Protein AF-A0A6G2DQT2-F1 (afdb_monomer_lite)

Structure (mmCIF, N/CA/C/O backbone):
data_AF-A0A6G2DQT2-F1
#
_entry.id   AF-A0A6G2DQT2-F1
#
loop_
_atom_site.group_PDB
_atom_site.id
_atom_site.type_symbol
_atom_site.label_atom_id
_atom_site.label_alt_id
_atom_site.label_comp_id
_atom_site.label_asym_id
_atom_site.label_entity_id
_atom_site.label_seq_id
_atom_site.pdbx_PDB_ins_code
_atom_site.Cartn_x
_atom_site.Cartn_y
_atom_site.Cartn_z
_atom_site.occupancy
_atom_site.B_iso_or_equiv
_atom_site.auth_seq_id
_atom_site.auth_comp_id
_atom_site.auth_asym_id
_atom_site.auth_atom_id
_atom_site.pdbx_PDB_model_num
ATOM 1 N N . MET A 1 1 ? 24.638 3.615 -24.163 1.00 61.78 1 MET A N 1
ATOM 2 C CA . MET A 1 1 ? 24.239 4.246 -22.886 1.00 61.78 1 MET A CA 1
ATOM 3 C C . MET A 1 1 ? 23.496 3.223 -22.045 1.00 61.78 1 MET A C 1
ATOM 5 O O . MET A 1 1 ? 22.732 2.451 -22.609 1.00 61.78 1 MET A O 1
ATOM 9 N N . LEU A 1 2 ? 23.730 3.201 -20.732 1.00 69.00 2 LEU A N 1
ATOM 10 C CA . LEU A 1 2 ? 22.882 2.490 -19.772 1.00 69.00 2 LEU A CA 1
ATOM 11 C C . LEU A 1 2 ? 21.556 3.257 -19.663 1.00 69.00 2 LEU A C 1
ATOM 13 O O . LEU A 1 2 ? 21.494 4.261 -18.965 1.00 69.00 2 LEU A O 1
ATOM 17 N N . GLY A 1 3 ? 20.548 2.845 -20.431 1.00 84.25 3 GLY A N 1
ATOM 18 C CA . GLY A 1 3 ? 19.179 3.357 -20.320 1.00 84.25 3 GLY A CA 1
ATOM 19 C C . GLY A 1 3 ? 18.285 2.378 -19.564 1.00 84.25 3 GLY A C 1
ATOM 20 O O . GLY A 1 3 ? 18.596 1.184 -19.507 1.00 84.25 3 GLY A O 1
ATOM 21 N N . ASP A 1 4 ? 17.171 2.871 -19.025 1.00 85.25 4 ASP A N 1
ATOM 22 C CA . ASP A 1 4 ? 16.220 2.081 -18.230 1.00 85.25 4 ASP A CA 1
ATOM 23 C C . ASP A 1 4 ? 15.766 0.804 -18.954 1.00 85.25 4 ASP A C 1
ATOM 25 O O . ASP A 1 4 ? 15.750 -0.269 -18.354 1.00 85.25 4 ASP A O 1
ATOM 29 N N . ASP A 1 5 ? 15.519 0.870 -20.265 1.00 87.06 5 ASP A N 1
ATOM 30 C CA . ASP A 1 5 ? 15.121 -0.292 -21.073 1.00 87.06 5 ASP A CA 1
ATOM 31 C C . ASP A 1 5 ? 16.211 -1.374 -21.144 1.00 87.06 5 ASP A C 1
ATOM 33 O O . ASP A 1 5 ? 15.927 -2.573 -21.079 1.00 87.06 5 ASP A O 1
ATOM 37 N N . PHE A 1 6 ? 17.486 -0.976 -21.220 1.00 89.19 6 PHE A N 1
ATOM 38 C CA . PHE A 1 6 ? 18.606 -1.920 -21.195 1.00 89.19 6 PHE A CA 1
ATOM 39 C C . PHE A 1 6 ? 18.741 -2.581 -19.817 1.00 89.19 6 PHE A C 1
ATOM 41 O O . PHE A 1 6 ? 18.952 -3.793 -19.735 1.00 89.19 6 PHE A O 1
ATOM 48 N N . ILE A 1 7 ? 18.588 -1.802 -18.740 1.00 89.50 7 ILE A N 1
ATOM 49 C CA . ILE A 1 7 ? 18.637 -2.302 -17.360 1.00 89.50 7 ILE A CA 1
ATOM 50 C C . ILE A 1 7 ? 17.491 -3.286 -17.117 1.00 89.50 7 ILE A C 1
ATOM 52 O O . ILE A 1 7 ? 17.741 -4.402 -16.660 1.00 89.50 7 ILE A O 1
ATOM 56 N N . ILE A 1 8 ? 16.257 -2.927 -17.482 1.00 91.38 8 ILE A N 1
ATOM 57 C CA . ILE A 1 8 ? 15.085 -3.795 -17.326 1.00 91.38 8 ILE A CA 1
ATOM 58 C C . ILE A 1 8 ? 15.254 -5.079 -18.129 1.00 91.38 8 ILE A C 1
ATOM 60 O O . ILE A 1 8 ? 15.085 -6.164 -17.571 1.00 91.38 8 ILE A O 1
ATOM 64 N N . LYS A 1 9 ? 15.669 -4.999 -19.398 1.00 90.56 9 LYS A N 1
ATOM 65 C CA . LYS A 1 9 ? 15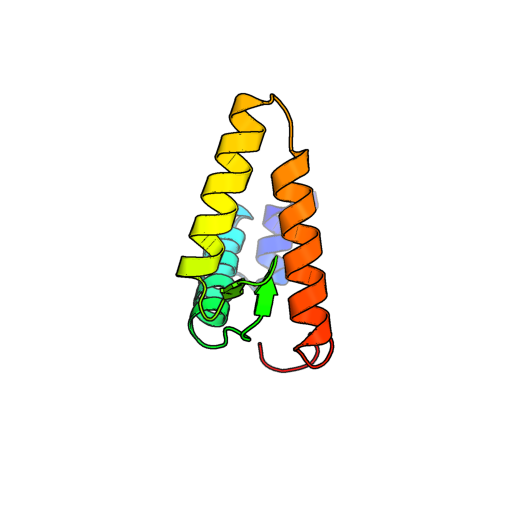.920 -6.191 -20.218 1.00 90.56 9 LYS A CA 1
ATOM 66 C C . LYS A 1 9 ? 16.994 -7.094 -19.616 1.00 90.56 9 LYS A C 1
ATOM 68 O O . LYS A 1 9 ? 16.848 -8.314 -19.648 1.00 90.56 9 LYS A O 1
ATOM 73 N N . LYS A 1 10 ? 18.058 -6.524 -19.044 1.00 91.88 10 LYS A N 1
ATOM 74 C CA . LYS A 1 10 ? 19.145 -7.299 -18.433 1.00 91.88 10 LYS A CA 1
ATOM 75 C C . LYS A 1 10 ? 18.727 -7.948 -17.111 1.00 91.88 10 LYS A C 1
ATOM 77 O O . LYS A 1 10 ? 18.924 -9.148 -16.953 1.00 91.88 10 LYS A O 1
ATOM 82 N N . VAL A 1 11 ? 18.148 -7.181 -16.187 1.00 90.25 11 VAL A N 1
ATOM 83 C CA . VAL A 1 11 ? 17.745 -7.651 -14.847 1.00 90.25 11 VAL A CA 1
ATOM 84 C C . VAL A 1 11 ? 16.579 -8.633 -14.926 1.00 90.25 11 VAL A C 1
ATOM 86 O O . VAL A 1 11 ? 16.535 -9.599 -14.171 1.00 90.25 11 VAL A O 1
ATOM 89 N N . SER A 1 12 ? 15.662 -8.439 -15.874 1.00 89.38 12 SER A N 1
ATOM 90 C CA . SER A 1 12 ? 14.547 -9.364 -16.099 1.00 89.38 12 SER A CA 1
ATOM 91 C C . SER A 1 12 ? 14.909 -10.593 -16.939 1.00 89.38 12 SER A C 1
ATOM 93 O O . SER A 1 12 ? 14.020 -11.372 -17.277 1.00 89.38 12 SER A O 1
ATOM 95 N N . ASN A 1 13 ? 16.183 -10.765 -17.311 1.00 92.19 13 ASN A N 1
ATOM 96 C CA . ASN A 1 13 ? 16.647 -11.819 -18.217 1.00 92.19 13 ASN A CA 1
ATOM 97 C C . ASN A 1 13 ? 15.814 -11.907 -19.515 1.00 92.19 13 ASN A C 1
ATOM 99 O O . ASN A 1 13 ? 15.433 -12.983 -19.968 1.00 92.19 13 ASN A O 1
ATOM 103 N N . GLY A 1 14 ? 15.476 -10.751 -20.087 1.00 90.81 14 GLY A N 1
ATOM 104 C CA . GLY A 1 14 ? 14.675 -10.637 -21.303 1.00 90.81 14 GLY A CA 1
ATOM 105 C C . GLY A 1 14 ? 13.162 -10.803 -21.127 1.00 90.81 14 GLY A C 1
ATOM 106 O O . GLY A 1 14 ? 12.457 -10.664 -22.122 1.00 90.81 14 GLY A O 1
ATOM 107 N N . ARG A 1 15 ? 12.643 -11.046 -19.909 1.00 92.94 15 ARG A N 1
ATOM 108 C CA . ARG A 1 15 ? 11.189 -11.144 -19.647 1.00 92.94 15 ARG A CA 1
ATOM 109 C C . ARG A 1 15 ? 10.453 -9.832 -19.935 1.00 92.94 15 ARG A C 1
ATOM 111 O O . ARG A 1 15 ? 9.302 -9.873 -20.355 1.00 92.94 15 ARG A O 1
ATOM 118 N N . PHE A 1 16 ? 11.103 -8.686 -19.732 1.00 93.69 16 PHE A N 1
ATOM 119 C CA . PHE A 1 16 ? 10.545 -7.363 -20.014 1.00 93.69 16 PHE A CA 1
ATOM 120 C C . PHE A 1 16 ? 11.516 -6.537 -20.856 1.00 93.69 16 PHE A C 1
ATOM 122 O O . PHE A 1 16 ? 12.732 -6.645 -20.702 1.00 93.69 16 PHE A O 1
ATOM 129 N N . THR A 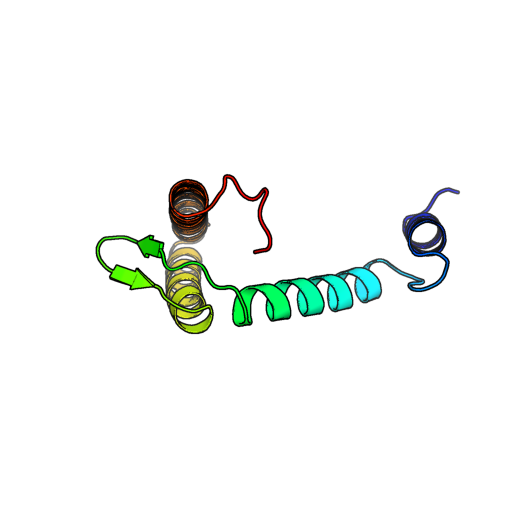1 17 ? 10.986 -5.696 -21.742 1.00 90.38 17 THR A N 1
ATOM 130 C CA . THR A 1 17 ? 11.785 -4.831 -22.629 1.00 90.38 17 THR A CA 1
ATOM 131 C C . THR A 1 17 ? 11.720 -3.356 -22.252 1.00 90.38 17 THR A C 1
ATOM 133 O O . THR A 1 17 ? 12.557 -2.592 -22.717 1.00 90.38 17 THR A O 1
ATOM 136 N N . ASN A 1 18 ? 10.761 -2.973 -21.407 1.00 89.38 18 ASN A N 1
ATOM 137 C CA . ASN A 1 18 ? 10.562 -1.614 -20.920 1.00 89.38 18 ASN A CA 1
ATOM 138 C C . ASN A 1 18 ? 10.022 -1.625 -19.479 1.00 89.38 18 ASN A C 1
ATOM 140 O O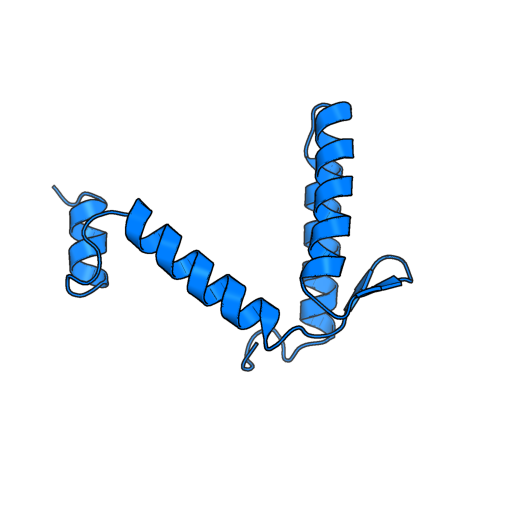 . ASN A 1 18 ? 9.522 -2.639 -18.977 1.00 89.38 18 ASN A O 1
ATOM 144 N N . LEU A 1 19 ? 10.121 -0.474 -18.814 1.00 88.25 19 LEU A N 1
ATOM 145 C CA . LEU A 1 19 ? 9.703 -0.302 -17.422 1.00 88.25 19 LEU A CA 1
ATOM 146 C C . LEU A 1 19 ? 8.183 -0.428 -17.217 1.00 88.25 19 LEU A C 1
ATOM 148 O O . LEU A 1 19 ? 7.743 -0.855 -16.149 1.00 88.25 19 LEU A O 1
ATOM 152 N N . GLU A 1 20 ? 7.377 -0.039 -18.204 1.00 90.38 20 GLU A N 1
ATOM 153 C CA . GLU A 1 20 ? 5.915 -0.041 -18.098 1.00 90.38 20 GLU A CA 1
ATOM 154 C C . GLU A 1 20 ? 5.358 -1.467 -17.998 1.00 90.38 20 GLU A C 1
ATOM 156 O O . GLU A 1 20 ? 4.550 -1.753 -17.111 1.00 90.38 20 GLU A O 1
ATOM 161 N N . ASP A 1 21 ? 5.834 -2.378 -18.845 1.00 91.44 21 ASP A N 1
ATOM 162 C CA . ASP A 1 21 ? 5.412 -3.780 -18.844 1.00 91.44 21 ASP A CA 1
ATOM 163 C C . ASP A 1 21 ? 5.842 -4.498 -17.566 1.00 91.44 21 ASP A C 1
ATOM 165 O O . ASP A 1 21 ? 5.050 -5.229 -16.965 1.00 91.44 21 ASP A O 1
ATOM 169 N N . TRP A 1 22 ? 7.062 -4.222 -17.091 1.00 91.31 22 TRP A N 1
ATOM 170 C CA . TRP A 1 22 ? 7.518 -4.722 -15.796 1.00 91.31 22 TRP A CA 1
ATOM 171 C C . TRP A 1 22 ? 6.616 -4.231 -14.652 1.00 91.31 22 TRP A C 1
ATOM 173 O O . TRP A 1 22 ? 6.179 -5.036 -13.830 1.00 91.31 22 TRP A O 1
ATOM 183 N N . LYS A 1 23 ? 6.270 -2.933 -14.619 1.00 90.69 23 LYS A N 1
ATOM 184 C CA . LYS A 1 23 ? 5.378 -2.360 -13.593 1.00 90.69 23 LYS A CA 1
ATOM 185 C C . LYS A 1 23 ? 3.995 -3.002 -13.618 1.00 90.69 23 LYS A C 1
ATOM 187 O O . LYS A 1 23 ? 3.482 -3.357 -12.560 1.00 90.69 23 LYS A O 1
ATOM 192 N N . LYS A 1 24 ? 3.385 -3.157 -14.799 1.00 92.75 24 LYS A N 1
ATOM 193 C CA . LYS A 1 24 ? 2.062 -3.790 -14.942 1.00 92.75 24 LYS A CA 1
ATOM 194 C C . LYS A 1 24 ? 2.055 -5.188 -14.337 1.00 92.75 24 LYS A C 1
ATOM 196 O O . LYS A 1 24 ? 1.137 -5.518 -13.592 1.00 92.75 24 LYS A O 1
ATOM 201 N N . GLU A 1 25 ? 3.072 -5.991 -14.632 1.00 91.81 25 GLU A N 1
ATOM 202 C CA . GLU A 1 25 ? 3.153 -7.357 -14.120 1.00 91.81 25 GLU A CA 1
ATOM 203 C C . GLU A 1 25 ? 3.449 -7.394 -12.617 1.00 91.81 25 GLU A C 1
ATOM 205 O O . GLU A 1 25 ? 2.758 -8.089 -11.875 1.00 91.81 25 GLU A O 1
ATOM 210 N N . TYR A 1 26 ? 4.380 -6.562 -12.141 1.00 89.38 26 TYR A N 1
ATOM 211 C CA . TYR A 1 26 ? 4.665 -6.417 -10.714 1.00 89.38 26 TYR A CA 1
ATOM 212 C C . TYR A 1 26 ? 3.410 -6.042 -9.913 1.00 89.38 26 TYR A C 1
ATOM 214 O O . TYR A 1 26 ? 3.106 -6.669 -8.899 1.00 89.38 26 TYR A O 1
ATOM 222 N N . TYR A 1 27 ? 2.625 -5.066 -10.383 1.00 90.19 27 TYR A N 1
ATOM 223 C CA . TYR A 1 27 ? 1.392 -4.670 -9.701 1.00 90.19 27 TYR A CA 1
ATOM 224 C C . TYR A 1 27 ? 0.320 -5.764 -9.718 1.00 90.19 27 TYR A C 1
ATOM 226 O O . TYR A 1 27 ? -0.407 -5.893 -8.733 1.00 90.19 27 TYR A O 1
ATOM 234 N N . LYS A 1 28 ? 0.226 -6.578 -10.780 1.00 91.69 28 LYS A N 1
ATOM 235 C CA . LYS A 1 28 ? -0.659 -7.756 -10.782 1.00 91.69 28 LYS A CA 1
ATOM 236 C C . LYS A 1 28 ? -0.232 -8.772 -9.726 1.00 91.69 28 LYS A C 1
ATOM 238 O O . LYS A 1 28 ? -1.082 -9.229 -8.968 1.00 91.69 28 LYS A O 1
ATOM 243 N N . GLU A 1 29 ? 1.059 -9.100 -9.656 1.00 88.50 29 GLU A N 1
ATOM 244 C CA . GLU A 1 29 ? 1.600 -10.048 -8.673 1.00 88.50 29 GLU A CA 1
ATOM 245 C C . GLU A 1 29 ? 1.370 -9.547 -7.235 1.00 88.50 29 GLU A C 1
ATOM 247 O O . GLU A 1 29 ? 0.879 -10.295 -6.389 1.00 88.50 29 GLU A O 1
ATOM 252 N N . VAL A 1 30 ? 1.642 -8.264 -6.964 1.00 87.19 30 VAL A N 1
ATOM 253 C CA . VAL A 1 30 ? 1.401 -7.635 -5.653 1.00 87.19 30 VAL A CA 1
ATOM 254 C C . VAL A 1 30 ? -0.085 -7.635 -5.293 1.00 87.19 30 VAL A C 1
ATOM 256 O O . VAL A 1 30 ? -0.440 -7.997 -4.172 1.00 87.19 30 VAL A O 1
ATOM 259 N N . LYS A 1 31 ? -0.966 -7.272 -6.235 1.00 86.31 31 LYS A N 1
ATOM 260 C CA . LYS A 1 31 ? -2.417 -7.286 -6.011 1.00 86.31 31 LYS A CA 1
ATOM 261 C C . LYS A 1 31 ? -2.913 -8.698 -5.687 1.00 86.31 31 LYS A C 1
ATOM 263 O O . LYS A 1 31 ? -3.636 -8.873 -4.713 1.00 86.31 31 LYS A O 1
ATOM 268 N N . ALA A 1 32 ? -2.483 -9.700 -6.453 1.00 87.50 32 ALA A N 1
ATOM 269 C CA . ALA A 1 32 ? -2.888 -11.087 -6.247 1.00 87.50 32 ALA A CA 1
ATOM 270 C C . ALA A 1 32 ? -2.439 -11.644 -4.883 1.00 87.50 32 ALA A C 1
ATOM 272 O O . ALA A 1 32 ? -3.173 -12.425 -4.278 1.00 87.50 32 ALA A O 1
ATOM 273 N N . LYS A 1 33 ? -1.261 -11.240 -4.382 1.00 82.38 33 LYS A N 1
ATOM 274 C CA . LYS A 1 33 ? -0.815 -11.565 -3.015 1.00 82.38 33 LYS A CA 1
ATOM 275 C C . LYS A 1 33 ? -1.704 -10.894 -1.970 1.00 82.38 33 LYS A C 1
ATOM 277 O O . LYS A 1 33 ? -2.272 -11.575 -1.123 1.00 82.38 33 LYS A O 1
ATOM 282 N N . GLY A 1 34 ? -1.928 -9.586 -2.113 1.00 78.50 34 GLY A N 1
ATOM 283 C CA . GLY A 1 34 ? -2.777 -8.815 -1.202 1.00 78.50 34 GLY A CA 1
ATOM 284 C C . GLY A 1 34 ? -4.231 -9.299 -1.125 1.00 78.50 34 GLY A C 1
ATOM 285 O O . GLY A 1 34 ? -4.865 -9.141 -0.088 1.00 78.50 34 GLY A O 1
ATOM 286 N N . GLU A 1 35 ? -4.763 -9.909 -2.186 1.00 81.88 35 GLU A N 1
ATOM 287 C CA . GLU A 1 35 ? -6.107 -10.508 -2.191 1.00 81.88 35 GLU A CA 1
ATOM 288 C C . GLU A 1 35 ? -6.166 -11.895 -1.522 1.00 81.88 35 GLU A C 1
ATOM 290 O O . GLU A 1 35 ? -7.227 -12.280 -1.036 1.00 81.88 35 GLU A O 1
ATOM 295 N N . LYS A 1 36 ? -5.055 -12.647 -1.474 1.00 81.06 36 LYS A N 1
ATOM 296 C CA . LYS A 1 36 ? -5.001 -14.012 -0.909 1.00 81.06 36 LYS A CA 1
ATOM 297 C C . LYS A 1 36 ? -4.503 -14.075 0.539 1.00 81.06 36 LYS A C 1
ATOM 299 O O . LYS A 1 36 ? -4.874 -15.006 1.246 1.00 81.06 36 LYS A O 1
ATOM 304 N N . GLY A 1 37 ? -3.669 -13.125 0.961 1.00 75.94 37 GLY A N 1
ATOM 305 C CA . GLY A 1 37 ? -2.967 -13.125 2.252 1.00 75.94 37 GLY A CA 1
ATOM 306 C C . GLY A 1 37 ? -3.274 -11.918 3.138 1.00 75.94 37 GLY A C 1
ATOM 307 O O . GLY A 1 37 ? -2.423 -11.501 3.918 1.00 75.94 37 GLY A O 1
ATOM 308 N N . PHE A 1 38 ? -4.457 -11.302 3.011 1.00 84.00 38 PHE A N 1
ATOM 309 C CA . PHE A 1 38 ? -4.744 -10.054 3.722 1.00 84.00 38 PHE A CA 1
ATOM 310 C C . PHE A 1 38 ? -4.748 -10.242 5.249 1.00 84.00 38 PHE A C 1
ATOM 312 O O . PHE A 1 38 ? -5.679 -10.802 5.828 1.00 84.00 38 PHE A O 1
ATOM 319 N N . THR A 1 39 ? -3.720 -9.715 5.914 1.00 88.06 39 THR A N 1
ATOM 320 C CA . THR A 1 39 ? -3.663 -9.631 7.375 1.00 88.06 39 THR A CA 1
ATOM 321 C C . THR A 1 39 ? -4.723 -8.660 7.873 1.00 88.06 39 THR A C 1
ATOM 323 O O . THR A 1 39 ? -4.693 -7.476 7.537 1.00 88.06 39 THR A O 1
ATOM 326 N N . ALA A 1 40 ? -5.643 -9.146 8.706 1.00 91.81 40 ALA A N 1
ATOM 327 C CA . ALA A 1 40 ? -6.650 -8.293 9.316 1.00 91.81 40 ALA A CA 1
ATOM 328 C C . ALA A 1 40 ? -5.989 -7.185 10.156 1.00 91.81 40 ALA A C 1
ATOM 330 O O . ALA A 1 40 ? -5.107 -7.436 10.984 1.00 91.81 40 ALA A O 1
ATOM 331 N N . ILE A 1 41 ? -6.435 -5.950 9.94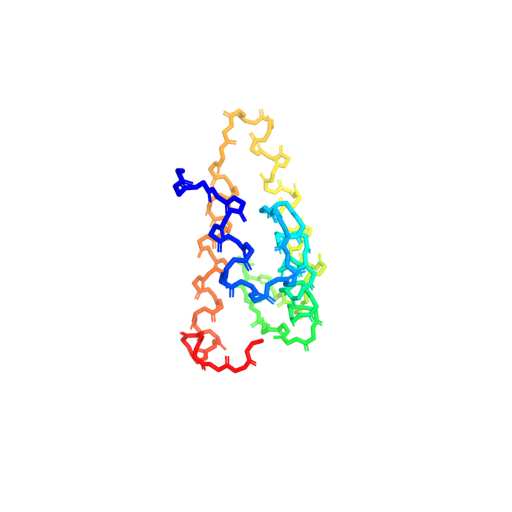9 1.00 93.62 41 ILE A N 1
ATOM 332 C CA . ILE A 1 41 ? -5.944 -4.758 10.646 1.00 93.62 41 ILE A CA 1
ATOM 333 C C . ILE A 1 41 ? -7.108 -3.962 11.217 1.00 93.62 41 ILE A C 1
ATOM 335 O O . ILE A 1 41 ? -8.238 -4.070 10.754 1.00 93.62 41 ILE A O 1
ATOM 339 N N . GLU A 1 42 ? -6.826 -3.138 12.217 1.00 95.25 42 GLU A N 1
ATOM 340 C CA . GLU A 1 42 ? -7.790 -2.184 12.753 1.00 95.25 42 GLU A CA 1
ATOM 341 C C . GLU A 1 42 ? -7.347 -0.768 12.395 1.00 95.25 42 GLU A C 1
ATOM 343 O O . GLU A 1 42 ? -6.192 -0.396 12.614 1.00 95.25 42 GLU A O 1
ATOM 348 N N . ILE A 1 43 ? -8.266 0.014 11.832 1.00 95.81 43 ILE A N 1
ATOM 349 C CA . ILE A 1 43 ? -8.055 1.414 11.468 1.00 95.81 43 ILE A CA 1
ATOM 350 C C . ILE A 1 43 ? -9.198 2.223 12.072 1.00 95.81 43 ILE A C 1
ATOM 352 O O . ILE A 1 43 ? -10.357 1.995 11.734 1.00 95.81 43 ILE A O 1
ATOM 356 N N . ASP A 1 44 ? -8.872 3.155 12.971 1.00 92.75 44 ASP A N 1
ATOM 357 C CA . ASP A 1 44 ? -9.835 4.051 13.629 1.00 92.75 44 ASP A CA 1
ATOM 358 C C . ASP A 1 44 ? -11.038 3.305 14.258 1.00 92.75 44 ASP A C 1
ATOM 360 O O . ASP A 1 44 ? -12.190 3.709 14.111 1.00 92.75 44 ASP A O 1
ATOM 364 N N . GLY A 1 45 ? -10.776 2.175 14.931 1.00 92.38 45 GLY A N 1
ATOM 365 C CA . GLY A 1 45 ? -11.799 1.340 15.578 1.00 92.38 45 GLY A CA 1
ATOM 366 C C . GLY A 1 45 ? -12.602 0.443 14.629 1.00 92.38 45 GLY A C 1
ATOM 367 O O . GLY A 1 45 ? -13.503 -0.267 15.072 1.00 92.38 45 GLY A O 1
ATOM 368 N N . LYS A 1 46 ? -12.295 0.447 13.324 1.00 94.19 46 LYS A N 1
ATOM 369 C CA . LYS A 1 46 ? -12.907 -0.440 12.331 1.00 94.19 46 LYS A CA 1
ATOM 370 C C . LYS A 1 46 ? -11.950 -1.564 11.946 1.00 94.19 46 LYS A C 1
ATOM 372 O O . LYS A 1 46 ? -10.830 -1.310 11.504 1.00 94.19 46 LYS A O 1
ATOM 377 N N . GLN A 1 47 ? -12.428 -2.802 12.033 1.00 95.88 47 GLN A N 1
ATOM 378 C CA . GLN A 1 47 ? -11.711 -3.956 11.501 1.00 95.88 47 GLN A CA 1
ATOM 379 C C . GLN A 1 47 ? -11.783 -3.968 9.967 1.00 95.88 47 GLN A C 1
ATOM 381 O O . GLN A 1 47 ? -12.855 -3.795 9.384 1.00 95.88 47 GLN A O 1
ATOM 386 N N . ILE A 1 48 ? -10.630 -4.165 9.335 1.00 95.38 48 ILE A N 1
ATOM 387 C CA . ILE A 1 48 ? -10.446 -4.308 7.893 1.00 95.38 48 ILE A CA 1
ATOM 388 C C . ILE A 1 48 ? -9.863 -5.692 7.651 1.00 95.38 48 ILE A C 1
ATOM 390 O O . ILE A 1 48 ? -8.800 -6.023 8.179 1.00 95.38 48 ILE A O 1
ATOM 394 N N . THR A 1 49 ? -10.565 -6.504 6.872 1.00 92.62 49 THR A N 1
ATOM 395 C CA . THR A 1 49 ? -10.249 -7.933 6.704 1.00 92.62 49 THR A CA 1
ATOM 396 C C . THR A 1 49 ? -9.870 -8.306 5.279 1.00 92.62 49 THR A C 1
ATOM 398 O O . THR A 1 49 ? -9.414 -9.419 5.035 1.00 92.62 49 THR A O 1
ATOM 401 N N . ASN A 1 50 ? -10.046 -7.388 4.329 1.00 91.12 50 ASN A N 1
ATOM 402 C CA . ASN A 1 50 ? -9.756 -7.632 2.925 1.00 91.12 50 ASN A CA 1
ATOM 403 C C . ASN A 1 50 ? -9.372 -6.347 2.179 1.00 91.12 50 ASN A C 1
ATOM 405 O O . ASN A 1 50 ? -9.586 -5.219 2.633 1.00 91.12 50 ASN A O 1
ATOM 409 N N . TYR A 1 51 ? -8.831 -6.539 0.976 1.00 89.81 51 TYR A N 1
ATOM 410 C CA . TYR A 1 51 ? -8.390 -5.452 0.108 1.00 89.81 51 TYR A CA 1
ATOM 411 C C . TYR A 1 51 ? -9.531 -4.516 -0.332 1.00 89.81 51 TYR A C 1
ATOM 413 O O . TYR A 1 51 ? -9.315 -3.311 -0.460 1.00 89.81 51 TYR A O 1
ATOM 421 N N . ALA A 1 52 ? -10.746 -5.031 -0.550 1.00 91.44 52 ALA A N 1
ATOM 422 C CA . ALA A 1 52 ? -11.874 -4.219 -1.012 1.00 91.44 52 ALA A CA 1
ATOM 423 C C . ALA A 1 52 ? -12.300 -3.183 0.042 1.00 91.44 52 ALA A C 1
ATOM 425 O O . ALA A 1 52 ? -12.503 -2.013 -0.282 1.00 91.44 52 ALA A O 1
ATOM 426 N N . GLU A 1 53 ? -12.355 -3.580 1.313 1.00 94.25 53 GLU A N 1
ATOM 427 C CA . GLU A 1 53 ? -12.612 -2.675 2.438 1.00 94.25 53 GLU A CA 1
ATOM 428 C C . GLU A 1 53 ? -11.527 -1.607 2.575 1.00 94.25 53 GLU A C 1
ATOM 430 O O . GLU A 1 53 ? -11.840 -0.431 2.785 1.00 94.25 53 GLU A O 1
ATOM 435 N N . LEU A 1 54 ? -10.259 -1.998 2.412 1.00 93.50 54 LEU A N 1
ATOM 436 C CA . LEU A 1 54 ? -9.136 -1.065 2.426 1.00 93.50 54 LEU A CA 1
ATOM 437 C C . LEU A 1 54 ? -9.237 -0.051 1.277 1.00 93.50 54 LEU A C 1
ATOM 439 O O . LEU A 1 54 ? -9.026 1.143 1.490 1.00 93.50 54 LEU A O 1
ATOM 443 N N . LYS A 1 55 ? -9.608 -0.504 0.072 1.00 93.88 55 LYS A N 1
ATOM 444 C CA . LYS A 1 55 ? -9.791 0.365 -1.096 1.00 93.88 55 LYS A CA 1
ATOM 445 C C . LYS A 1 55 ? -10.847 1.439 -0.837 1.00 93.88 55 LYS A C 1
ATOM 447 O O . LYS A 1 55 ? -10.596 2.599 -1.138 1.00 93.88 55 LYS A O 1
ATOM 452 N N . VAL A 1 56 ? -11.974 1.090 -0.215 1.00 96.00 56 VAL A N 1
ATOM 453 C CA . VAL A 1 56 ? -13.031 2.061 0.124 1.00 96.00 56 VAL A CA 1
ATOM 454 C C . VAL A 1 56 ? -12.517 3.169 1.053 1.00 96.00 56 VAL A C 1
ATOM 456 O O . VAL A 1 56 ? -12.931 4.320 0.921 1.00 96.00 56 VAL A O 1
ATOM 459 N N . LEU A 1 57 ? -11.610 2.859 1.988 1.00 96.44 57 LEU A N 1
ATOM 460 C CA . LEU A 1 57 ? -10.987 3.886 2.834 1.00 96.44 57 LEU A CA 1
ATOM 461 C C . LEU A 1 57 ? -10.083 4.818 2.020 1.00 96.44 57 LEU A C 1
ATOM 463 O O . LEU A 1 57 ? -10.108 6.031 2.227 1.00 96.44 57 LEU A O 1
ATOM 467 N N . PHE A 1 58 ? -9.310 4.258 1.088 1.00 96.69 58 PHE A N 1
ATOM 468 C CA . PHE A 1 58 ? -8.449 5.037 0.203 1.00 96.69 58 PHE A CA 1
ATOM 469 C C . PHE A 1 58 ? -9.237 5.924 -0.755 1.00 96.69 58 PHE A C 1
ATOM 471 O O . PHE A 1 58 ? -8.877 7.087 -0.898 1.00 96.69 58 PHE A O 1
ATOM 478 N N . ASP A 1 59 ? -10.317 5.416 -1.351 1.00 97.81 59 ASP A N 1
ATOM 479 C CA . ASP A 1 59 ? -11.187 6.197 -2.235 1.00 97.81 59 ASP A CA 1
ATOM 480 C C . ASP A 1 59 ? -11.698 7.451 -1.498 1.00 97.81 59 ASP A C 1
ATOM 482 O O . ASP A 1 59 ? -11.523 8.568 -1.979 1.00 97.81 59 ASP A O 1
ATOM 486 N N . LYS A 1 60 ? -12.184 7.294 -0.257 1.00 96.94 60 LYS A N 1
ATOM 487 C CA . LYS A 1 60 ? -12.626 8.419 0.588 1.00 96.94 60 LYS A CA 1
ATOM 488 C C . LYS A 1 60 ? -11.505 9.396 0.944 1.00 96.94 60 LYS A C 1
ATOM 490 O O . LYS A 1 60 ? -11.724 10.605 0.971 1.00 96.94 60 LYS A O 1
ATOM 495 N N . ALA A 1 61 ? -10.313 8.888 1.261 1.00 97.00 61 ALA A N 1
ATOM 496 C CA . ALA A 1 61 ? -9.170 9.736 1.593 1.00 97.00 61 ALA A CA 1
ATOM 497 C C . ALA A 1 61 ? -8.718 10.569 0.383 1.00 97.00 61 ALA A C 1
ATOM 499 O O . ALA A 1 61 ? -8.427 11.753 0.541 1.00 97.00 61 ALA A O 1
ATOM 500 N N . VAL A 1 62 ? -8.722 9.971 -0.813 1.00 97.56 62 VAL A N 1
ATOM 501 C CA . VAL A 1 62 ? -8.395 10.645 -2.076 1.00 97.56 62 VAL A CA 1
ATOM 502 C C . VAL A 1 62 ? -9.455 11.681 -2.438 1.00 97.56 62 VAL A C 1
ATOM 504 O O . VAL A 1 62 ? -9.094 12.787 -2.822 1.00 97.56 62 VAL A O 1
ATOM 507 N N . GLU A 1 63 ? -10.743 11.373 -2.283 1.00 97.88 63 GLU A N 1
ATOM 508 C CA . GLU A 1 63 ? -11.827 12.342 -2.505 1.00 97.88 63 GLU A CA 1
ATOM 509 C C . GLU A 1 63 ? -11.694 13.567 -1.588 1.00 97.88 63 GLU A C 1
ATOM 511 O O . GLU A 1 63 ? -11.809 14.705 -2.048 1.00 97.88 63 GLU A O 1
ATOM 516 N N . ALA A 1 64 ? -11.389 13.352 -0.304 1.00 97.19 64 ALA A N 1
ATOM 517 C CA . ALA A 1 64 ? -11.171 14.437 0.651 1.00 97.19 64 ALA A CA 1
ATOM 518 C C . ALA A 1 64 ? -9.936 15.286 0.303 1.00 97.19 64 ALA A C 1
ATOM 520 O O . ALA A 1 64 ? -9.976 16.513 0.384 1.00 97.19 64 ALA A O 1
ATOM 521 N N . ASP A 1 65 ? -8.846 14.637 -0.102 1.00 97.81 65 ASP A N 1
ATOM 522 C CA . ASP A 1 65 ? -7.614 15.294 -0.540 1.00 97.81 65 ASP A CA 1
ATOM 523 C C . ASP A 1 65 ? -7.812 16.093 -1.837 1.00 97.81 65 ASP A C 1
ATOM 525 O O . ASP A 1 65 ? -7.326 17.220 -1.947 1.00 97.81 65 ASP A O 1
ATOM 529 N N . LEU A 1 66 ? -8.584 15.554 -2.787 1.00 96.81 66 LEU A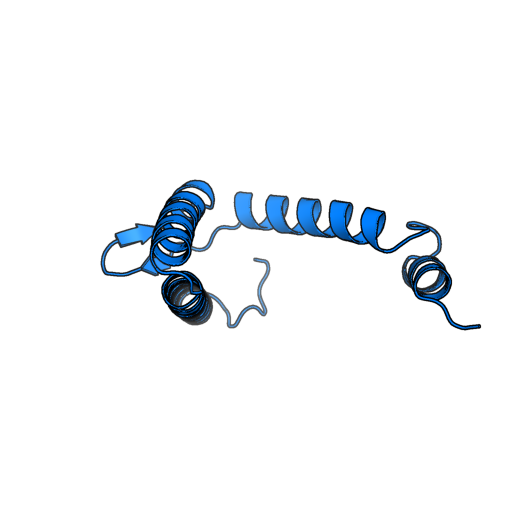 N 1
ATOM 530 C CA . LEU A 1 66 ? -8.939 16.226 -4.035 1.00 96.81 66 LEU A CA 1
ATOM 531 C C . LEU A 1 66 ? -9.775 17.484 -3.773 1.00 96.81 66 LEU A C 1
ATOM 533 O O . LEU A 1 66 ? -9.491 18.533 -4.347 1.00 96.81 66 LEU A O 1
ATOM 537 N N . ALA A 1 67 ? -10.764 17.401 -2.878 1.00 96.56 67 ALA A N 1
ATOM 538 C CA . ALA A 1 67 ? -11.580 18.548 -2.483 1.00 96.56 67 ALA A CA 1
ATOM 539 C C . ALA A 1 67 ? -10.775 19.614 -1.714 1.00 96.56 67 ALA A C 1
ATOM 541 O O . ALA A 1 67 ? -11.061 20.804 -1.823 1.00 96.56 67 ALA A O 1
ATOM 542 N N . GLY A 1 68 ? -9.774 19.189 -0.938 1.00 92.88 68 GLY A N 1
ATOM 543 C CA . GLY A 1 68 ? -8.922 20.065 -0.131 1.00 92.88 68 GLY A CA 1
ATOM 544 C C . GLY A 1 68 ? -7.668 20.597 -0.835 1.00 92.88 68 GLY A C 1
ATOM 545 O O . GLY A 1 68 ? -6.976 21.431 -0.258 1.00 92.88 68 GLY A O 1
ATOM 546 N N . GLY A 1 69 ? -7.350 20.123 -2.045 1.00 92.31 69 GLY A N 1
ATOM 547 C CA . GLY A 1 69 ? -6.152 20.526 -2.791 1.00 92.31 69 GLY A CA 1
ATOM 548 C C . GLY A 1 69 ? -4.832 20.040 -2.176 1.00 92.31 69 GLY A C 1
ATOM 549 O O . GLY A 1 69 ? -3.835 20.761 -2.213 1.00 92.31 69 GLY A O 1
ATOM 550 N N . GLY A 1 70 ? -4.808 18.840 -1.589 1.00 93.31 70 GLY A N 1
ATOM 551 C CA . GLY A 1 70 ? -3.633 18.302 -0.894 1.00 93.3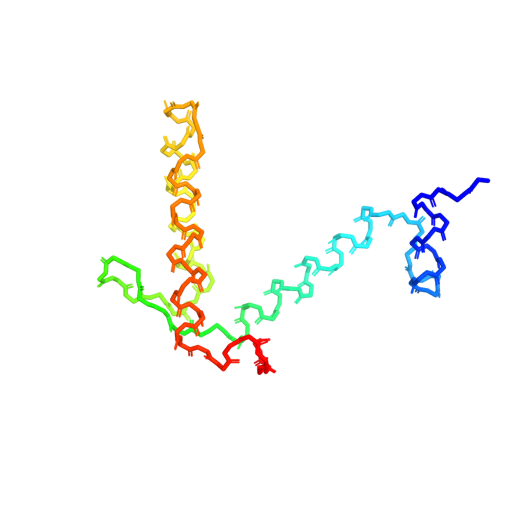1 70 GLY A CA 1
ATOM 552 C C . GLY A 1 70 ? -3.524 16.779 -0.949 1.00 93.31 70 GLY A C 1
ATOM 553 O O . GLY A 1 70 ? -4.177 16.130 -1.753 1.00 93.31 70 GLY A O 1
ATOM 554 N N . THR A 1 71 ? -2.662 16.201 -0.106 1.00 95.44 71 THR A N 1
ATOM 555 C CA . THR A 1 71 ? -2.467 14.735 0.004 1.00 95.44 71 THR A CA 1
ATOM 556 C C . THR A 1 71 ? -2.444 14.242 1.455 1.00 95.44 71 THR A C 1
ATOM 558 O O . THR A 1 71 ? -1.962 13.143 1.745 1.00 95.44 71 THR A O 1
ATOM 561 N N . ALA A 1 72 ? -2.846 15.093 2.400 1.00 97.25 72 ALA A N 1
ATOM 562 C CA . ALA A 1 72 ? -2.644 14.857 3.823 1.00 97.25 72 ALA A CA 1
ATOM 563 C C . ALA A 1 72 ? -3.442 13.645 4.321 1.00 97.25 72 ALA A C 1
ATOM 565 O O . ALA A 1 72 ? -2.905 12.833 5.074 1.00 97.25 72 ALA A O 1
ATOM 566 N N . LYS A 1 73 ? -4.693 13.480 3.872 1.00 97.19 73 LYS A N 1
ATOM 567 C CA . LYS A 1 73 ? -5.575 12.389 4.314 1.00 97.19 73 LYS A CA 1
ATOM 568 C C . LYS A 1 73 ? -5.099 11.040 3.801 1.00 97.19 73 LYS A C 1
ATOM 570 O O . LYS A 1 73 ? -5.054 10.068 4.554 1.00 97.19 73 LYS A O 1
ATOM 575 N N . THR A 1 74 ? -4.659 10.986 2.551 1.00 96.88 74 THR A N 1
ATOM 576 C CA . THR A 1 74 ? -4.098 9.778 1.948 1.00 96.88 74 THR A CA 1
ATOM 577 C C . THR A 1 74 ? -2.774 9.402 2.613 1.00 96.88 74 THR A C 1
ATOM 579 O O . THR A 1 74 ? -2.537 8.224 2.879 1.00 96.88 74 THR A O 1
ATOM 582 N N . VAL A 1 75 ? -1.906 10.375 2.912 1.00 97.69 75 VAL A N 1
ATOM 583 C CA . VAL A 1 75 ? -0.638 10.132 3.626 1.00 97.69 75 VAL A CA 1
ATOM 584 C C . VAL A 1 75 ? -0.888 9.624 5.047 1.00 97.69 75 VAL A C 1
ATOM 586 O O . VAL A 1 75 ? -0.256 8.653 5.470 1.00 97.69 75 VAL A O 1
ATOM 589 N N . GLU A 1 76 ? -1.833 10.230 5.766 1.00 97.75 76 GLU A N 1
ATOM 590 C CA . GLU A 1 76 ? -2.226 9.793 7.105 1.00 97.75 76 GLU A CA 1
ATOM 591 C C . GLU A 1 76 ? -2.738 8.344 7.085 1.00 97.75 76 GLU A C 1
ATOM 593 O O . GLU A 1 76 ? -2.247 7.505 7.845 1.00 97.75 76 GLU A O 1
ATOM 598 N N . LEU A 1 77 ? -3.654 8.018 6.163 1.00 97.75 77 LEU A N 1
ATOM 599 C CA . LEU A 1 77 ? -4.193 6.666 6.020 1.00 97.75 77 LEU A CA 1
ATOM 600 C C . LEU A 1 77 ? -3.094 5.645 5.690 1.00 97.75 77 LEU A C 1
ATOM 602 O O . LEU A 1 77 ? -3.044 4.589 6.321 1.00 97.75 77 LEU A O 1
ATOM 606 N N . LYS A 1 78 ? -2.164 5.963 4.775 1.00 96.62 78 LYS A N 1
ATOM 607 C CA . LYS A 1 78 ? -1.002 5.098 4.481 1.00 96.62 78 LYS A CA 1
ATOM 608 C C . LYS A 1 78 ? -0.192 4.795 5.737 1.00 96.62 78 LYS A C 1
ATOM 610 O O . LYS A 1 78 ? 0.167 3.644 5.964 1.00 96.62 78 LYS A O 1
ATOM 615 N N . SER A 1 79 ? 0.072 5.810 6.561 1.00 97.12 79 SER A N 1
ATOM 616 C CA . SER A 1 79 ? 0.824 5.652 7.809 1.00 97.12 79 SER A CA 1
ATOM 617 C C . SER A 1 79 ? 0.102 4.733 8.798 1.00 97.12 79 SER A C 1
ATOM 619 O O . SER A 1 79 ? 0.726 3.834 9.363 1.00 97.12 79 SER A O 1
ATOM 621 N N . LYS A 1 80 ? -1.218 4.904 8.974 1.00 97.06 80 LYS A N 1
ATOM 622 C CA . LYS A 1 80 ? -2.033 4.038 9.845 1.00 97.06 80 LYS A CA 1
ATOM 623 C C . LYS A 1 80 ? -2.024 2.589 9.365 1.00 97.06 80 LYS A C 1
ATOM 625 O O . LYS A 1 80 ? -1.730 1.693 10.151 1.00 97.06 80 LYS A O 1
ATOM 630 N N . VAL A 1 81 ? -2.273 2.372 8.074 1.00 94.62 81 VAL A N 1
ATOM 631 C CA . VAL A 1 81 ? -2.287 1.037 7.454 1.00 94.62 81 VAL A CA 1
ATOM 632 C C . VAL A 1 81 ? -0.930 0.356 7.601 1.00 94.62 81 VAL A C 1
ATOM 634 O O . VAL A 1 81 ? -0.869 -0.781 8.057 1.00 94.62 81 VAL A O 1
ATOM 637 N N . PHE A 1 82 ? 0.163 1.059 7.295 1.00 93.62 82 PHE A N 1
ATOM 638 C CA . PHE A 1 82 ? 1.515 0.520 7.435 1.00 93.62 82 PHE A CA 1
ATOM 639 C C . PHE A 1 82 ? 1.827 0.113 8.879 1.00 93.62 82 PHE A C 1
ATOM 641 O O . PHE A 1 82 ? 2.299 -0.995 9.111 1.00 93.62 82 PHE A O 1
ATOM 648 N N . LYS A 1 83 ? 1.520 0.971 9.861 1.00 94.50 83 LYS A N 1
ATOM 649 C CA . LYS A 1 83 ? 1.738 0.667 11.284 1.00 94.50 83 LYS A CA 1
ATOM 650 C C . LYS A 1 83 ? 0.892 -0.511 11.761 1.00 94.50 83 LYS A C 1
ATOM 652 O O . LYS A 1 83 ? 1.387 -1.334 12.525 1.00 94.50 83 LYS A O 1
ATOM 657 N N . ALA A 1 84 ? -0.361 -0.600 11.320 1.00 93.94 84 ALA A N 1
ATOM 658 C CA . ALA A 1 84 ? -1.248 -1.695 11.694 1.00 93.94 84 ALA A CA 1
ATOM 659 C C . ALA A 1 84 ? -0.781 -3.030 11.093 1.00 93.94 84 ALA A C 1
ATOM 661 O O . ALA A 1 84 ? -0.716 -4.027 11.807 1.00 93.94 84 ALA A O 1
ATOM 662 N N . LEU A 1 85 ? -0.370 -3.036 9.820 1.00 90.44 85 LEU A N 1
ATOM 663 C CA . LEU A 1 85 ? 0.227 -4.212 9.184 1.00 90.44 85 LEU A CA 1
ATOM 664 C C . LEU A 1 85 ? 1.547 -4.602 9.854 1.00 90.44 85 LEU A C 1
ATOM 666 O O . LEU A 1 85 ? 1.759 -5.779 10.117 1.00 90.44 85 LEU A O 1
ATOM 670 N N . LEU A 1 86 ? 2.406 -3.636 10.188 1.00 90.50 86 LEU A N 1
ATOM 671 C CA . LEU A 1 86 ? 3.660 -3.894 10.899 1.00 90.50 86 LEU A CA 1
ATOM 672 C C . LEU A 1 86 ? 3.411 -4.535 12.271 1.00 90.50 86 LEU A C 1
ATOM 674 O O . LEU A 1 86 ? 4.102 -5.476 12.636 1.00 90.50 86 LEU A O 1
ATOM 678 N N . LYS A 1 87 ? 2.417 -4.040 13.020 1.00 89.50 87 LYS A N 1
ATOM 679 C CA . LYS A 1 87 ? 2.038 -4.575 14.336 1.00 89.50 87 LYS A CA 1
ATOM 680 C C . LYS A 1 87 ? 1.454 -5.988 14.247 1.00 89.50 87 LYS A C 1
ATOM 682 O O . LYS A 1 87 ? 1.716 -6.803 15.124 1.00 89.50 87 LYS A O 1
ATOM 687 N N . ASN A 1 88 ? 0.629 -6.246 13.234 1.00 86.25 88 ASN A N 1
ATOM 688 C CA . ASN A 1 88 ? -0.141 -7.486 13.113 1.00 86.25 88 ASN A CA 1
ATOM 689 C C . ASN A 1 88 ? 0.557 -8.557 12.258 1.00 86.25 88 ASN A C 1
ATOM 691 O O . ASN A 1 88 ? 0.032 -9.659 12.123 1.00 86.25 88 ASN A O 1
ATOM 695 N N . SER A 1 89 ? 1.711 -8.243 11.668 1.00 80.31 89 SER A N 1
ATOM 696 C CA . SER A 1 89 ? 2.537 -9.183 10.909 1.00 80.31 89 SER A CA 1
ATOM 697 C C . SER A 1 89 ? 3.861 -9.465 11.618 1.00 80.31 89 SER A C 1
ATOM 699 O O . SER A 1 89 ? 4.253 -8.778 12.559 1.00 80.31 89 SER A O 1
ATOM 701 N N . ASP A 1 90 ? 4.577 -10.467 11.122 1.00 78.06 90 ASP A N 1
ATOM 702 C CA . ASP A 1 90 ? 5.983 -10.735 11.428 1.00 78.06 90 ASP A CA 1
ATOM 703 C C . ASP A 1 90 ? 6.886 -9.670 10.776 1.00 78.06 90 ASP A C 1
ATOM 705 O O . ASP A 1 90 ? 7.640 -9.973 9.871 1.00 78.06 90 ASP A O 1
ATOM 709 N N . GLY A 1 91 ? 6.734 -8.378 11.082 1.00 71.44 91 GLY A N 1
ATOM 710 C CA . GLY A 1 91 ? 7.668 -7.354 10.581 1.00 71.44 91 GLY A CA 1
ATOM 711 C C . GLY A 1 91 ? 7.839 -7.283 9.050 1.00 71.44 91 GLY A C 1
ATOM 712 O O . GLY A 1 91 ? 8.881 -6.831 8.579 1.00 71.44 91 GLY A O 1
ATOM 713 N N . PHE A 1 92 ? 6.847 -7.738 8.274 1.00 79.75 92 PHE A N 1
ATOM 714 C CA . PHE A 1 92 ? 6.931 -7.976 6.823 1.00 79.75 92 PHE A CA 1
ATOM 715 C C . PHE A 1 92 ? 7.968 -9.030 6.362 1.00 79.75 92 PHE A C 1
ATOM 717 O O . PHE A 1 92 ? 8.265 -9.095 5.170 1.00 79.75 92 PHE A O 1
ATOM 724 N N . THR A 1 93 ? 8.510 -9.861 7.260 1.00 72.94 93 THR A N 1
ATOM 725 C CA . THR A 1 93 ? 9.464 -10.939 6.937 1.00 72.94 93 THR A CA 1
ATOM 726 C C . THR A 1 93 ? 8.804 -12.276 6.591 1.00 72.94 93 THR A C 1
ATOM 728 O O . THR A 1 93 ? 9.451 -13.138 5.996 1.00 72.94 93 THR A O 1
ATOM 731 N N . GLY A 1 94 ? 7.513 -12.435 6.894 1.00 64.88 94 GLY A N 1
ATOM 732 C CA . GLY A 1 94 ? 6.713 -13.610 6.535 1.00 64.88 94 GLY A CA 1
ATOM 733 C C . GLY A 1 94 ? 6.118 -13.576 5.116 1.00 64.88 94 GLY A C 1
ATOM 734 O O . GLY A 1 94 ? 6.160 -12.561 4.422 1.00 64.88 94 GLY A O 1
ATOM 735 N N . ASN A 1 95 ? 5.508 -14.694 4.694 1.00 57.66 95 ASN A N 1
ATOM 736 C CA . ASN A 1 95 ? 4.718 -14.782 3.455 1.00 57.66 95 ASN A CA 1
ATOM 737 C C . ASN A 1 95 ? 3.400 -13.998 3.599 1.00 57.66 95 ASN A C 1
ATOM 739 O O . ASN A 1 95 ? 2.372 -14.577 3.950 1.00 57.66 95 ASN A O 1
ATOM 743 N N . LEU A 1 96 ? 3.457 -12.688 3.354 1.00 53.84 96 LEU A N 1
ATOM 744 C CA . LEU A 1 96 ? 2.292 -11.839 3.073 1.00 53.84 96 LEU A CA 1
ATOM 745 C C . LEU A 1 96 ? 1.716 -12.118 1.676 1.00 53.84 96 LEU A C 1
ATOM 747 O O . LEU A 1 96 ? 2.513 -12.319 0.724 1.00 53.84 96 LEU A O 1
#

InterPro domains:
  IPR011505 Peptidase M26, C-terminal domain [PF07580] (2-94)

pLDDT: mean 89.56, std 8.75, range [53.84, 97.88]

Radius of gyration: 17.14 Å; chains: 1; bounding box: 37×35×38 Å

Foldseek 3Di:
DPDQQNVCCVVVVNPDRHPVVVVVVVVVVVVVQQQPPPQWFDDPNDIDRHDVSLVVLLVVQVVVCVVVVHNVSVVVSVVRVVVRCCVRDPNPPDRD

Sequence (96 aa):
MLGDDFIIKKVSNGRFTNLEDWKKEYYKEVKAKGEKGFTAIEIDGKQITNYAELKVLFDKAVEADLAGGGTAKTVELKSKVFKALLKNSDGFTGNL

Secondary structure (DSSP, 8-state):
---HHHHHHHHTTTS-SSHHHHHHHHHHHHHHHHHHS---EEETTEEE-SHHHHHHHHHHHHHHHHHHTSSHHHHHHHHHHHHHHHHHTTTTTS--

Organism: Streptococcus pneumoniae (NCBI:txid1313)